Protein AF-A0A950M294-F1 (afdb_monomer)

pLDDT: mean 71.63, std 24.22, range [32.06, 98.5]

Mean predicted aligned error: 18.2 Å

Sequence (164 aa):
MAAALILRRWRRSWLQGQDSPEDELVLPPDDEAGNADLVGAVPGEPPQQPASVTATQQTGPLTASAEEGVPEKDARTGYAEPGEEDTDAADLLLVYELTDEVLVVDEHPRYHLTRCRWPEHARAERLPVGEARELGFTPCERCRPDTTLARRHRAARATATGSS

Secondary structure (DSSP, 8-state):
--HHHHHHHHHHHHHTTT--------PPP---------------------------------------------TTSSS--PPBP---HHHHHHHHH---EEEE-TT--EEE-TT---TTGGGPEEEEHHHHHHTT-EEBTTT-HHHHHHHHHHHHHHHHHTT-

Structure (mmCIF, N/CA/C/O backbone):
data_AF-A0A950M294-F1
#
_entry.id   AF-A0A950M294-F1
#
loop_
_atom_site.group_PDB
_atom_site.id
_atom_site.type_symbol
_atom_site.label_atom_id
_atom_site.label_alt_id
_atom_site.label_comp_id
_atom_site.label_asym_id
_atom_site.label_entity_id
_atom_site.label_seq_id
_atom_site.pdbx_PDB_ins_code
_atom_site.Cartn_x
_atom_site.Cartn_y
_atom_site.Cartn_z
_atom_site.occupancy
_atom_site.B_iso_or_equiv
_atom_site.auth_seq_id
_atom_site.auth_comp_id
_atom_site.auth_asym_id
_atom_site.auth_atom_id
_atom_site.pdbx_PDB_model_num
ATOM 1 N N . MET A 1 1 ? 19.362 -20.321 3.476 1.00 44.53 1 MET A N 1
ATOM 2 C CA . MET A 1 1 ? 20.241 -19.128 3.500 1.00 44.53 1 MET A CA 1
ATOM 3 C C . MET A 1 1 ? 20.283 -18.438 2.125 1.00 44.53 1 MET A C 1
ATOM 5 O O . MET A 1 1 ? 21.360 -18.166 1.620 1.00 44.53 1 MET A O 1
ATOM 9 N N . ALA A 1 2 ? 19.127 -18.162 1.506 1.00 43.75 2 ALA A N 1
ATOM 10 C CA . ALA A 1 2 ? 19.042 -17.475 0.203 1.00 43.75 2 ALA A CA 1
ATOM 11 C C . ALA A 1 2 ? 18.214 -16.174 0.284 1.00 43.75 2 ALA A C 1
ATOM 13 O O . ALA A 1 2 ? 18.549 -15.199 -0.378 1.00 43.75 2 ALA A O 1
ATOM 14 N N . ALA A 1 3 ? 17.235 -16.110 1.198 1.00 41.66 3 ALA A N 1
ATOM 15 C CA . ALA A 1 3 ? 16.421 -14.919 1.467 1.00 41.66 3 ALA A CA 1
ATOM 16 C C . ALA A 1 3 ? 17.245 -13.683 1.895 1.00 41.66 3 ALA A C 1
ATOM 18 O O . ALA A 1 3 ? 16.971 -12.568 1.473 1.00 41.66 3 ALA A O 1
ATOM 19 N N . ALA A 1 4 ? 18.336 -13.867 2.650 1.00 48.59 4 ALA A N 1
ATOM 20 C CA . ALA A 1 4 ? 19.149 -12.757 3.169 1.00 48.59 4 ALA A CA 1
ATOM 21 C C . ALA A 1 4 ? 20.008 -12.020 2.115 1.00 48.59 4 ALA A C 1
ATOM 23 O O . ALA A 1 4 ? 20.589 -10.977 2.425 1.00 48.59 4 ALA A O 1
ATOM 24 N N . LEU A 1 5 ? 20.136 -12.559 0.897 1.00 50.91 5 LEU A N 1
ATOM 25 C CA . LEU A 1 5 ? 20.921 -11.938 -0.179 1.00 50.91 5 LEU A CA 1
ATOM 26 C C . LEU A 1 5 ? 20.066 -11.032 -1.078 1.00 50.91 5 LEU A C 1
ATOM 28 O O . LEU A 1 5 ? 20.597 -10.086 -1.657 1.00 50.91 5 LEU A O 1
ATOM 32 N N . ILE A 1 6 ? 18.753 -11.266 -1.129 1.00 54.03 6 ILE A N 1
ATOM 33 C CA . ILE A 1 6 ? 17.820 -10.567 -2.022 1.00 54.03 6 ILE A CA 1
ATOM 34 C C . ILE A 1 6 ? 17.501 -9.163 -1.475 1.00 54.03 6 ILE A C 1
ATOM 36 O O . ILE A 1 6 ? 17.696 -8.177 -2.188 1.00 54.03 6 ILE A O 1
ATOM 40 N N . LEU A 1 7 ? 17.240 -9.034 -0.164 1.00 55.97 7 LEU A N 1
ATOM 41 C CA . LEU A 1 7 ? 17.099 -7.733 0.520 1.00 55.97 7 LEU A CA 1
ATOM 42 C C . LEU A 1 7 ? 18.330 -6.815 0.362 1.00 55.97 7 LEU A C 1
ATOM 44 O O . LEU A 1 7 ? 18.211 -5.592 0.341 1.00 55.97 7 LEU A O 1
ATOM 48 N N . ARG A 1 8 ? 19.539 -7.382 0.236 1.00 58.19 8 ARG A N 1
ATOM 49 C CA . ARG A 1 8 ? 20.783 -6.597 0.113 1.00 58.19 8 ARG A CA 1
ATOM 50 C C . ARG A 1 8 ? 20.996 -6.023 -1.285 1.00 58.19 8 ARG A C 1
ATOM 52 O O . ARG A 1 8 ? 21.675 -5.005 -1.409 1.00 58.19 8 ARG A O 1
ATOM 59 N N . ARG A 1 9 ? 20.459 -6.669 -2.323 1.00 60.09 9 ARG A N 1
ATOM 60 C CA . ARG A 1 9 ? 20.594 -6.217 -3.714 1.00 60.09 9 ARG A CA 1
ATOM 61 C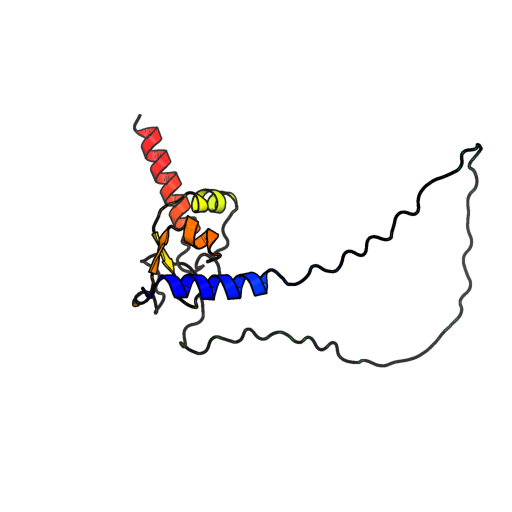 C . ARG A 1 9 ? 19.595 -5.105 -4.026 1.00 60.09 9 ARG A C 1
ATOM 63 O O . ARG A 1 9 ? 19.993 -4.095 -4.596 1.00 60.09 9 ARG A O 1
ATOM 70 N N . TRP A 1 10 ? 18.357 -5.251 -3.564 1.00 66.94 10 TRP A N 1
ATOM 71 C CA . TRP A 1 10 ? 17.313 -4.243 -3.739 1.00 66.94 10 TRP A CA 1
ATOM 72 C C . TRP A 1 10 ? 17.624 -2.948 -2.953 1.00 66.94 10 TRP A C 1
ATOM 74 O O . TRP A 1 10 ? 17.668 -1.869 -3.541 1.00 66.94 10 TRP A O 1
ATOM 84 N N . ARG A 1 11 ? 18.065 -3.055 -1.683 1.00 62.28 11 ARG A N 1
ATOM 85 C CA . ARG A 1 11 ? 18.553 -1.905 -0.886 1.00 62.28 11 ARG A CA 1
ATOM 86 C C . ARG A 1 11 ? 19.700 -1.137 -1.561 1.00 62.28 11 ARG A C 1
ATOM 88 O O . ARG A 1 11 ? 19.774 0.078 -1.444 1.00 62.28 11 ARG A O 1
ATOM 95 N N . ARG A 1 12 ? 20.614 -1.819 -2.263 1.00 56.84 12 ARG A N 1
ATOM 96 C CA . ARG A 1 12 ? 21.776 -1.176 -2.908 1.00 56.84 12 ARG A CA 1
ATOM 97 C C . ARG A 1 12 ? 21.396 -0.403 -4.177 1.00 56.84 12 ARG A C 1
ATOM 99 O O . ARG A 1 12 ? 21.981 0.643 -4.424 1.00 56.84 12 ARG A O 1
ATOM 106 N N . SER A 1 13 ? 20.413 -0.893 -4.931 1.00 56.56 13 SER A N 1
ATOM 107 C CA . SER A 1 13 ? 19.893 -0.214 -6.125 1.00 56.56 13 SER A CA 1
ATOM 108 C C . SER A 1 13 ? 19.051 1.017 -5.773 1.00 56.56 13 SER A C 1
ATOM 110 O O . SER A 1 13 ? 19.074 2.001 -6.501 1.00 56.56 13 SER A O 1
ATOM 112 N N . TRP A 1 14 ? 18.340 0.983 -4.642 1.00 58.94 14 TRP A N 1
ATOM 113 C CA . TRP A 1 14 ? 17.463 2.069 -4.196 1.00 58.94 14 TRP A CA 1
ATOM 114 C C . TRP A 1 14 ? 18.219 3.262 -3.572 1.00 58.94 14 TRP A C 1
ATOM 116 O O . TRP A 1 14 ? 17.810 4.406 -3.758 1.00 58.94 14 TRP A O 1
ATOM 126 N N . LEU A 1 15 ? 19.367 3.040 -2.908 1.00 54.66 15 LEU A N 1
ATOM 127 C CA . LEU A 1 15 ? 20.250 4.140 -2.469 1.00 54.66 15 LEU A CA 1
ATOM 128 C C . LEU A 1 15 ? 20.888 4.896 -3.649 1.00 54.66 15 LEU A C 1
ATOM 130 O O . LEU A 1 15 ? 21.042 6.108 -3.578 1.00 54.66 15 LEU A O 1
ATOM 134 N N . GLN A 1 16 ? 21.210 4.212 -4.752 1.00 54.59 16 GLN A N 1
ATOM 135 C CA . GLN A 1 16 ? 21.750 4.862 -5.956 1.00 54.59 16 GLN A CA 1
ATOM 136 C C . GLN A 1 16 ? 20.744 5.793 -6.656 1.00 54.59 16 GLN A C 1
ATOM 138 O O . GLN A 1 16 ? 21.167 6.666 -7.400 1.00 54.59 16 GLN A O 1
ATOM 143 N N . GLY A 1 17 ? 19.438 5.626 -6.415 1.00 50.56 17 GLY A N 1
ATOM 144 C CA . GLY A 1 17 ? 18.397 6.524 -6.930 1.00 50.56 17 GLY A CA 1
ATOM 145 C C . GLY A 1 17 ? 18.065 7.716 -6.021 1.00 50.56 17 GLY A C 1
ATOM 146 O O . GLY A 1 17 ? 17.383 8.628 -6.470 1.00 50.56 17 GLY A O 1
ATOM 147 N N . GLN A 1 18 ? 18.522 7.716 -4.762 1.00 49.50 18 GLN A N 1
ATOM 148 C CA . GLN A 1 18 ? 18.334 8.834 -3.819 1.00 49.50 18 GLN A CA 1
ATOM 149 C C . GLN A 1 18 ? 19.525 9.790 -3.773 1.00 49.50 18 GLN A C 1
ATOM 151 O O . GLN A 1 18 ? 19.340 10.962 -3.480 1.00 49.50 18 GLN A O 1
ATOM 156 N N . ASP A 1 19 ? 20.724 9.300 -4.089 1.00 39.62 19 ASP A N 1
ATOM 157 C CA . ASP A 1 19 ? 21.972 10.073 -4.151 1.00 39.62 19 ASP A CA 1
ATOM 158 C C . ASP A 1 19 ? 22.161 10.720 -5.539 1.00 39.62 19 ASP A C 1
ATOM 160 O O . ASP A 1 19 ? 23.245 10.714 -6.121 1.00 39.62 19 ASP A O 1
ATOM 164 N N . SER A 1 20 ? 21.076 11.236 -6.124 1.00 36.81 20 SER A N 1
ATOM 165 C CA . SER A 1 20 ? 21.231 12.253 -7.159 1.00 36.81 20 SER A CA 1
ATOM 166 C C . SER A 1 20 ? 21.570 13.525 -6.390 1.00 36.81 20 SER A C 1
ATOM 168 O O . SER A 1 20 ? 20.694 13.991 -5.657 1.00 36.81 20 SER A O 1
ATOM 170 N N . PRO A 1 21 ? 22.810 14.044 -6.458 1.00 46.22 21 PRO A N 1
ATOM 171 C CA . PRO A 1 21 ? 23.164 15.228 -5.703 1.00 46.22 21 PRO A CA 1
ATOM 172 C C . PRO A 1 21 ? 22.212 16.345 -6.115 1.00 46.22 21 PRO A C 1
ATOM 174 O O . PRO A 1 21 ? 22.088 16.687 -7.292 1.00 46.22 21 PRO A O 1
ATOM 177 N N . GLU A 1 22 ? 21.482 16.813 -5.110 1.00 44.66 22 GLU A N 1
ATOM 178 C CA . GLU A 1 22 ? 21.002 18.171 -4.975 1.00 44.66 22 GLU A CA 1
ATOM 179 C C . GLU A 1 22 ? 21.782 19.143 -5.865 1.00 44.66 22 GLU A C 1
ATOM 181 O O . GLU A 1 22 ? 23.010 19.225 -5.817 1.00 44.66 22 GLU A O 1
ATOM 186 N N . ASP A 1 23 ? 21.018 19.853 -6.691 1.00 47.78 23 ASP A N 1
ATOM 187 C CA . ASP A 1 23 ? 21.364 21.158 -7.231 1.00 47.78 23 ASP A CA 1
ATOM 188 C C . ASP A 1 23 ? 22.141 21.916 -6.143 1.00 47.78 23 ASP A C 1
ATOM 190 O O . ASP A 1 23 ? 21.597 22.248 -5.087 1.00 47.78 23 ASP A O 1
ATOM 194 N N . GLU A 1 24 ? 23.452 22.028 -6.355 1.00 44.59 24 GLU A N 1
ATOM 195 C CA . GLU A 1 24 ? 24.424 22.600 -5.437 1.00 44.59 24 GLU A CA 1
ATOM 196 C C . GLU A 1 24 ? 23.975 24.030 -5.118 1.00 44.59 24 GLU A C 1
ATOM 198 O O . GLU A 1 24 ? 24.198 24.963 -5.890 1.00 44.59 24 GLU A O 1
ATOM 203 N N . LEU A 1 25 ? 23.272 24.198 -3.995 1.00 52.97 25 LEU A N 1
ATOM 204 C CA . LEU A 1 25 ? 22.898 25.490 -3.431 1.00 52.97 25 LEU A CA 1
ATOM 205 C C . LEU A 1 25 ? 24.188 26.222 -3.046 1.00 52.97 25 LEU A C 1
ATOM 207 O O . LEU A 1 25 ? 24.649 26.170 -1.906 1.00 52.97 25 LEU A O 1
ATOM 211 N N . VAL A 1 26 ? 24.779 26.911 -4.022 1.00 50.62 26 VAL A N 1
ATOM 212 C CA . VAL A 1 26 ? 25.878 27.854 -3.826 1.00 50.62 26 VAL A CA 1
ATOM 213 C C . VAL A 1 26 ? 25.332 29.042 -3.036 1.00 50.62 26 VAL A C 1
ATOM 215 O O . VAL A 1 26 ? 24.811 30.010 -3.589 1.00 50.62 26 VAL A O 1
ATOM 218 N N . LEU A 1 27 ? 25.434 28.955 -1.713 1.00 55.31 27 LEU A N 1
ATOM 219 C CA . LEU A 1 27 ? 25.313 30.102 -0.824 1.00 55.31 27 LEU A CA 1
ATOM 220 C C . LEU A 1 27 ? 26.605 30.931 -0.953 1.00 55.31 27 LEU A C 1
ATOM 222 O O . LEU A 1 27 ? 27.688 30.386 -0.722 1.00 55.31 27 LEU A O 1
ATOM 226 N N . PRO A 1 28 ? 26.542 32.216 -1.346 1.00 57.28 28 PRO A N 1
ATOM 227 C CA . PRO A 1 28 ? 27.722 33.073 -1.324 1.00 57.28 28 PRO A CA 1
ATOM 228 C C . PRO A 1 28 ? 28.189 33.273 0.130 1.00 57.28 28 PRO A C 1
ATOM 230 O O . PRO A 1 28 ? 27.340 33.377 1.016 1.00 57.28 28 PRO A O 1
ATOM 233 N N . PRO A 1 29 ? 29.507 33.317 0.401 1.00 52.97 29 PRO A N 1
ATOM 234 C CA . PRO A 1 29 ? 30.007 33.495 1.757 1.00 52.97 29 PRO A CA 1
ATOM 235 C C . PRO A 1 29 ? 29.665 34.885 2.303 1.00 52.97 29 PRO A C 1
ATOM 237 O O . PRO A 1 29 ? 29.853 35.901 1.632 1.00 52.97 29 PRO A O 1
ATOM 240 N N . ASP A 1 30 ? 29.185 34.896 3.545 1.00 51.72 30 ASP A N 1
ATOM 241 C CA . ASP A 1 30 ? 29.037 36.076 4.387 1.00 51.72 30 ASP A CA 1
ATOM 242 C C . ASP A 1 30 ? 30.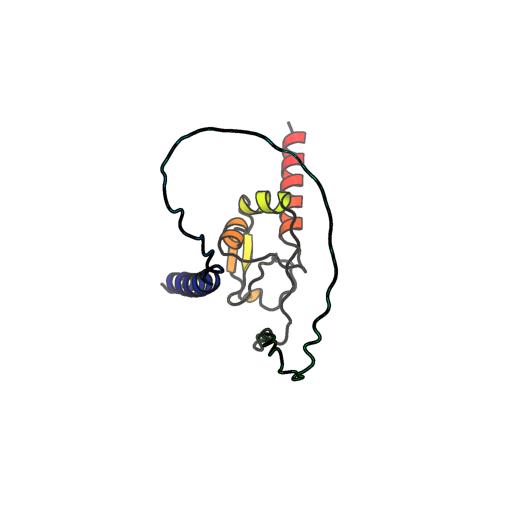427 36.616 4.774 1.00 51.72 30 ASP A C 1
ATOM 244 O O . ASP A 1 30 ? 31.122 36.040 5.614 1.00 51.72 30 ASP A O 1
ATOM 248 N N . ASP A 1 31 ? 30.848 37.725 4.162 1.00 50.66 31 ASP A N 1
ATOM 249 C CA . ASP A 1 31 ? 32.016 38.483 4.614 1.00 50.66 31 ASP A CA 1
ATOM 250 C C . ASP A 1 31 ? 31.628 39.407 5.787 1.00 50.66 31 ASP A C 1
ATOM 252 O O . ASP A 1 31 ? 30.835 40.345 5.668 1.00 50.66 31 ASP A O 1
ATOM 256 N N . GLU A 1 32 ? 32.210 39.091 6.941 1.00 51.88 32 GLU A N 1
ATOM 257 C CA . GLU A 1 32 ? 31.976 39.647 8.274 1.00 51.88 32 GLU A CA 1
ATOM 258 C C . GLU A 1 32 ? 32.403 41.122 8.469 1.00 51.88 32 GLU A C 1
ATOM 260 O O . GLU A 1 32 ? 33.530 41.523 8.189 1.00 51.88 32 GLU A O 1
ATOM 265 N N . ALA A 1 33 ? 31.492 41.875 9.093 1.00 44.44 33 ALA A N 1
ATOM 266 C CA . ALA A 1 33 ? 31.676 42.889 10.142 1.00 44.44 33 ALA A CA 1
ATOM 267 C C . ALA A 1 33 ? 32.790 43.970 10.059 1.00 44.44 33 ALA A C 1
ATOM 269 O O . ALA A 1 33 ? 33.967 43.723 10.313 1.00 44.44 33 ALA A O 1
ATOM 270 N N . GLY A 1 34 ? 32.344 45.241 10.040 1.00 34.19 34 GLY A N 1
ATOM 271 C CA . GLY A 1 34 ? 32.835 46.236 11.009 1.00 34.19 34 GLY A CA 1
ATOM 272 C C . GLY A 1 34 ? 33.065 47.673 10.519 1.00 34.19 34 GLY A C 1
ATOM 273 O O . GLY A 1 34 ? 34.160 47.995 10.078 1.00 34.19 34 GLY A O 1
ATOM 274 N N . ASN A 1 35 ? 32.103 48.575 10.756 1.00 40.47 35 ASN A N 1
ATOM 275 C CA . ASN A 1 35 ? 32.290 49.806 11.549 1.00 40.47 35 ASN A CA 1
ATOM 276 C C . ASN A 1 35 ? 30.990 50.629 11.656 1.00 40.47 35 ASN A C 1
ATOM 278 O O . ASN A 1 35 ? 30.215 50.773 10.718 1.00 40.47 35 ASN A O 1
ATOM 282 N N . ALA A 1 36 ? 30.754 51.155 12.855 1.00 43.19 36 ALA A N 1
ATOM 283 C CA . ALA A 1 36 ? 29.707 52.121 13.150 1.00 43.19 36 ALA A CA 1
ATOM 284 C C . ALA A 1 36 ? 30.141 53.525 12.704 1.00 43.19 36 ALA A C 1
ATOM 286 O O . ALA A 1 36 ? 31.278 53.895 12.984 1.00 43.19 36 ALA A O 1
ATOM 287 N N . ASP A 1 37 ? 29.249 54.284 12.058 1.00 36.00 37 ASP A N 1
ATOM 288 C CA . ASP A 1 37 ? 28.770 55.600 12.522 1.00 36.00 37 ASP A CA 1
ATOM 289 C C . ASP A 1 37 ? 27.701 56.160 11.549 1.00 36.00 37 ASP A C 1
ATOM 291 O O . ASP A 1 37 ? 27.875 56.105 10.336 1.00 36.00 37 ASP A O 1
ATOM 295 N N . LEU A 1 38 ? 26.578 56.628 12.115 1.00 44.44 38 LEU A N 1
ATOM 296 C CA . LEU A 1 38 ? 25.812 57.861 11.817 1.00 44.44 38 LEU A CA 1
ATOM 297 C C . LEU A 1 38 ? 25.910 58.420 10.366 1.00 44.44 38 LEU A C 1
ATOM 299 O O . LEU A 1 38 ? 26.996 58.687 9.877 1.00 44.44 38 LEU A O 1
ATOM 303 N N . VAL A 1 39 ? 24.863 58.754 9.597 1.00 37.59 39 VAL A N 1
ATOM 304 C CA . VAL A 1 39 ? 23.716 59.656 9.837 1.00 37.59 39 VAL A CA 1
ATOM 305 C C . VAL A 1 39 ? 22.891 59.740 8.530 1.00 37.59 39 VAL A C 1
ATOM 307 O O . VAL A 1 39 ? 23.469 59.777 7.451 1.00 37.59 39 VAL A O 1
ATOM 310 N N . GLY A 1 40 ? 21.574 59.960 8.634 1.00 32.06 40 GLY A N 1
ATOM 311 C CA . GLY A 1 40 ? 20.912 61.023 7.854 1.00 32.06 40 GLY A CA 1
ATOM 312 C C . GLY A 1 40 ? 20.271 60.719 6.484 1.00 32.06 40 GLY A C 1
ATOM 313 O O . GLY A 1 40 ? 20.942 60.655 5.467 1.00 32.06 40 GLY A O 1
ATOM 314 N N . ALA A 1 41 ? 18.933 60.776 6.490 1.00 33.97 41 ALA A N 1
ATOM 315 C CA . ALA A 1 41 ? 18.064 61.482 5.530 1.00 33.97 41 ALA A CA 1
ATOM 316 C C . ALA A 1 41 ? 17.898 60.991 4.064 1.00 33.97 41 ALA A C 1
ATOM 318 O O . ALA A 1 41 ? 18.744 61.168 3.198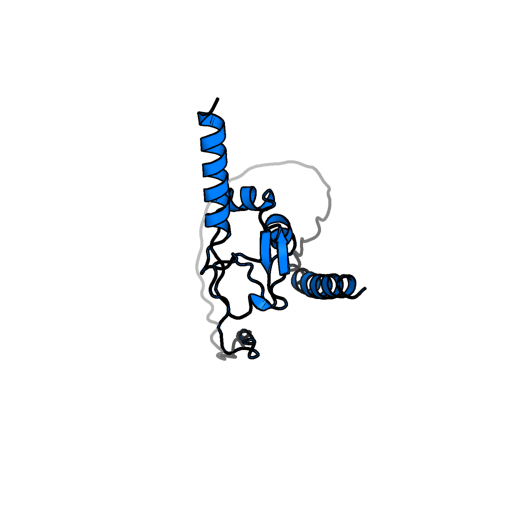 1.00 33.97 41 ALA A O 1
ATOM 319 N N . VAL A 1 42 ? 16.670 60.539 3.781 1.00 41.62 42 VAL A N 1
ATOM 320 C CA . VAL A 1 42 ? 15.940 60.570 2.490 1.00 41.62 42 VAL A CA 1
ATOM 321 C C . VAL A 1 42 ? 15.550 62.029 2.160 1.00 41.62 42 VAL A C 1
ATOM 323 O O . VAL A 1 42 ? 15.147 62.723 3.101 1.00 41.62 42 VAL A O 1
ATOM 326 N N . PRO A 1 43 ? 15.676 62.556 0.911 1.00 44.31 43 PRO A N 1
ATOM 327 C CA . PRO A 1 43 ? 14.604 62.420 -0.107 1.00 44.31 43 PRO A CA 1
ATOM 328 C C . PRO A 1 43 ? 15.001 62.566 -1.601 1.00 44.31 43 PRO A C 1
ATOM 330 O O . PRO A 1 43 ? 16.025 63.153 -1.934 1.00 44.31 43 PRO A O 1
ATOM 333 N N . GLY A 1 44 ? 14.105 62.159 -2.515 1.00 32.09 44 GLY A N 1
ATOM 334 C CA . GLY A 1 44 ? 14.000 62.780 -3.850 1.00 32.09 44 GLY A CA 1
ATOM 335 C C . GLY A 1 44 ? 13.817 61.833 -5.043 1.00 32.09 44 GLY A C 1
ATOM 336 O O . GLY A 1 44 ? 14.586 60.904 -5.233 1.00 32.09 44 GLY A O 1
ATOM 337 N N . GLU A 1 45 ? 12.797 62.114 -5.850 1.00 36.34 45 GLU A N 1
ATOM 338 C CA . GLU A 1 45 ? 12.265 61.351 -6.994 1.00 36.34 45 GLU A CA 1
ATOM 339 C C . GLU A 1 45 ? 12.760 61.942 -8.361 1.00 36.34 45 GLU A C 1
ATOM 341 O O . GLU A 1 45 ? 13.652 62.788 -8.344 1.00 36.34 45 GLU A O 1
ATOM 346 N N . PRO A 1 46 ? 12.150 61.632 -9.533 1.00 50.03 46 PRO A N 1
ATOM 347 C CA . PRO A 1 46 ? 12.538 60.742 -10.656 1.00 50.03 46 PRO A CA 1
ATOM 348 C C . PRO A 1 46 ? 13.022 61.537 -11.914 1.00 50.03 46 PRO A C 1
ATOM 350 O O . PRO A 1 46 ? 13.484 62.666 -11.763 1.00 50.03 46 PRO A O 1
ATOM 353 N N . PRO A 1 47 ? 12.734 61.129 -13.178 1.00 50.62 47 PRO A N 1
ATOM 354 C CA . PRO A 1 47 ? 12.950 59.881 -13.943 1.00 50.62 47 PRO A CA 1
ATOM 355 C C . PRO A 1 47 ? 14.123 60.074 -14.946 1.00 50.62 47 PRO A C 1
ATOM 357 O O . PRO A 1 47 ? 14.719 61.133 -14.897 1.00 50.62 47 PRO A O 1
ATOM 360 N N . GLN A 1 48 ? 14.454 59.127 -15.850 1.00 37.41 48 GLN A N 1
ATOM 361 C CA . GLN A 1 48 ? 14.837 59.351 -17.279 1.00 37.41 48 GLN A CA 1
ATOM 362 C C . GLN A 1 48 ? 15.158 58.010 -17.986 1.00 37.41 48 GLN A C 1
ATOM 364 O O . GLN A 1 48 ? 16.173 57.369 -17.737 1.00 37.41 48 GLN A O 1
ATOM 369 N N . GLN A 1 49 ? 14.288 57.611 -18.914 1.00 43.34 49 GLN A N 1
ATOM 370 C CA . GLN A 1 49 ? 14.671 56.952 -20.177 1.00 43.34 49 GLN A CA 1
ATOM 371 C C . GLN A 1 49 ? 14.726 58.062 -21.259 1.00 43.34 49 GLN A C 1
ATOM 373 O O . GLN A 1 49 ? 14.189 59.136 -20.967 1.00 43.34 49 GLN A O 1
ATOM 378 N N . PRO A 1 50 ? 15.239 57.885 -22.502 1.00 49.19 50 PRO A N 1
ATOM 379 C CA . PRO A 1 50 ? 15.735 56.675 -23.183 1.00 49.19 50 PRO A CA 1
ATOM 380 C C . PRO A 1 50 ? 17.076 56.874 -23.943 1.00 49.19 50 PRO A C 1
ATOM 382 O O . PRO A 1 50 ? 17.435 57.991 -24.299 1.00 49.19 50 PRO A O 1
ATOM 385 N N . ALA A 1 51 ? 17.765 55.794 -24.327 1.00 39.16 51 ALA A N 1
ATOM 386 C CA . ALA A 1 51 ? 18.552 55.787 -25.569 1.00 39.16 51 ALA A CA 1
ATOM 387 C C . ALA A 1 51 ? 18.874 54.358 -26.017 1.00 39.16 51 ALA A C 1
ATOM 389 O O . ALA A 1 51 ? 19.555 53.598 -25.334 1.00 39.16 51 ALA A O 1
ATOM 390 N N . SER A 1 52 ? 18.370 54.026 -27.199 1.00 44.88 52 SER A N 1
ATOM 391 C CA . SER A 1 52 ? 18.644 52.812 -27.952 1.00 44.88 52 SER A CA 1
ATOM 392 C C . SER A 1 52 ? 20.118 52.708 -28.343 1.00 44.88 52 SER A C 1
ATOM 394 O O . SER A 1 52 ? 20.668 53.649 -28.912 1.00 44.88 52 SER A O 1
ATOM 396 N N . VAL A 1 53 ? 20.711 51.523 -28.187 1.00 48.88 53 VAL A N 1
ATOM 397 C CA . VAL A 1 53 ? 21.757 51.056 -29.103 1.00 48.88 53 VAL A CA 1
ATOM 398 C C . VAL A 1 53 ? 21.397 49.673 -29.620 1.00 48.88 53 VAL A C 1
ATOM 400 O O . VAL A 1 53 ? 21.254 48.697 -28.891 1.00 48.88 53 VAL A O 1
ATOM 403 N N . THR A 1 54 ? 21.196 49.644 -30.927 1.00 44.03 54 THR A N 1
ATOM 404 C CA . THR A 1 54 ? 20.999 48.475 -31.766 1.00 44.03 54 THR A CA 1
ATOM 405 C C . THR A 1 54 ? 22.256 47.606 -31.733 1.00 44.03 54 THR A C 1
ATOM 407 O O . THR A 1 54 ? 23.300 48.028 -32.224 1.00 44.03 54 THR A O 1
ATOM 410 N N . ALA A 1 55 ? 22.156 46.377 -31.231 1.00 44.06 55 ALA A N 1
ATOM 411 C CA . ALA A 1 55 ? 23.103 45.312 -31.545 1.00 44.06 55 ALA A CA 1
ATOM 412 C C . ALA A 1 55 ? 22.317 44.178 -32.200 1.00 44.06 55 ALA A C 1
ATOM 414 O O . ALA A 1 55 ? 21.535 43.475 -31.565 1.00 44.06 55 ALA A O 1
ATOM 415 N N . THR A 1 56 ? 22.463 44.092 -33.518 1.00 40.88 56 THR A N 1
ATOM 416 C CA . THR A 1 56 ? 21.814 43.095 -34.358 1.00 40.88 56 THR A CA 1
ATOM 417 C C . THR A 1 56 ? 22.760 41.919 -34.582 1.00 40.88 56 THR A C 1
ATOM 419 O O . THR A 1 56 ? 23.951 42.125 -34.829 1.00 40.88 56 THR A O 1
ATOM 422 N N . GLN A 1 57 ? 22.165 40.724 -34.617 1.00 43.88 57 GLN A N 1
ATOM 423 C CA . GLN A 1 57 ? 22.715 39.441 -35.077 1.00 43.88 57 GLN A CA 1
ATOM 424 C C . GLN A 1 57 ? 23.555 38.701 -34.009 1.00 43.88 57 GLN A C 1
ATOM 426 O O . GLN A 1 57 ? 24.361 39.301 -33.319 1.00 43.88 57 GLN A O 1
ATOM 431 N N . GLN A 1 58 ? 23.437 37.386 -33.820 1.00 48.53 58 GLN A N 1
ATOM 432 C CA . GLN A 1 58 ? 23.305 36.355 -34.846 1.00 48.53 58 GLN A CA 1
ATOM 433 C C . GLN A 1 58 ? 22.514 35.127 -34.370 1.00 48.53 58 GLN A C 1
ATOM 435 O O . GLN A 1 58 ? 22.445 34.780 -33.198 1.00 48.53 58 GLN A O 1
ATOM 440 N N . THR A 1 59 ? 21.933 34.498 -35.381 1.00 44.59 59 THR A N 1
ATOM 441 C CA . THR A 1 59 ? 21.217 33.230 -35.478 1.00 44.59 59 THR A CA 1
ATOM 442 C C . THR A 1 59 ? 22.028 31.993 -35.099 1.00 44.59 59 THR A C 1
ATOM 444 O O . THR A 1 59 ? 23.200 31.897 -35.453 1.00 44.59 59 THR A O 1
ATOM 447 N N . GLY A 1 60 ? 21.336 30.976 -34.577 1.00 43.62 60 GLY A N 1
ATOM 448 C CA . GLY A 1 60 ? 21.786 29.584 -34.633 1.00 43.62 60 GLY A CA 1
ATOM 449 C C . GLY A 1 60 ? 21.022 28.669 -33.671 1.00 43.62 60 GLY A C 1
ATOM 450 O O . GLY A 1 60 ? 21.276 28.743 -32.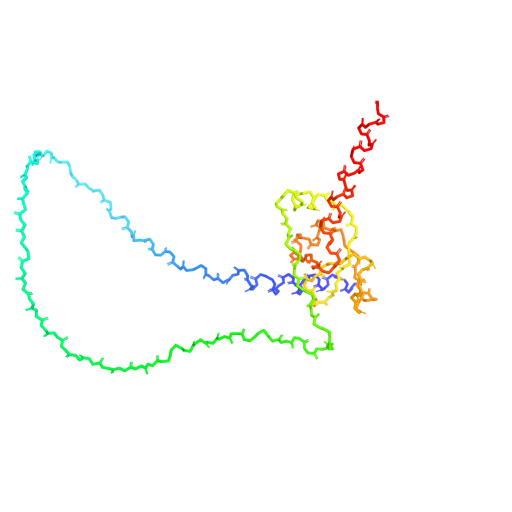474 1.00 43.62 60 GLY A O 1
ATOM 451 N N . PRO A 1 61 ? 20.096 27.817 -34.152 1.00 52.00 61 PRO A N 1
ATOM 452 C CA . PRO A 1 61 ? 19.391 26.847 -33.326 1.00 52.00 61 PRO A CA 1
ATOM 453 C C . PRO A 1 61 ? 20.256 25.593 -33.191 1.00 52.00 61 PRO A C 1
ATOM 455 O O . PRO A 1 61 ? 20.546 24.936 -34.186 1.00 52.00 61 PRO A O 1
ATOM 458 N N . LEU A 1 62 ? 20.657 25.240 -31.974 1.00 47.94 62 LEU A N 1
ATOM 459 C CA . LEU A 1 62 ? 21.267 23.944 -31.697 1.00 47.94 62 LEU A CA 1
ATOM 460 C C . LEU A 1 62 ? 20.538 23.323 -30.513 1.00 47.94 62 LEU A C 1
ATOM 462 O O . LEU A 1 62 ? 20.861 23.545 -29.354 1.00 47.94 62 LEU A O 1
ATOM 466 N N . THR A 1 63 ? 19.467 22.622 -30.885 1.00 44.56 63 THR A N 1
ATOM 467 C CA . THR A 1 63 ? 19.119 21.299 -30.364 1.00 44.56 63 THR A CA 1
ATOM 468 C C . THR A 1 63 ? 19.316 21.140 -28.860 1.00 44.56 63 THR A C 1
ATOM 470 O O . THR A 1 63 ? 20.347 20.653 -28.399 1.00 44.56 63 THR A O 1
ATOM 473 N N . ALA A 1 64 ? 18.273 21.478 -28.104 1.00 44.25 64 ALA A N 1
ATOM 474 C CA . ALA A 1 64 ? 18.031 20.803 -26.844 1.00 44.25 64 ALA A CA 1
ATOM 475 C C . ALA A 1 64 ? 17.882 19.311 -27.169 1.00 44.25 64 ALA A C 1
ATOM 477 O O . ALA A 1 64 ? 16.840 18.880 -27.666 1.00 44.25 64 ALA A O 1
ATOM 478 N N . SER A 1 65 ? 18.949 18.540 -26.958 1.00 44.72 65 SER A N 1
ATOM 479 C CA . SER A 1 65 ? 18.829 17.100 -26.775 1.00 44.72 65 SER A CA 1
ATOM 480 C C . SER A 1 65 ? 18.073 16.905 -25.471 1.00 44.72 65 SER A C 1
ATOM 482 O O . SER A 1 65 ? 18.655 16.772 -24.399 1.00 44.72 65 SER A O 1
ATOM 484 N N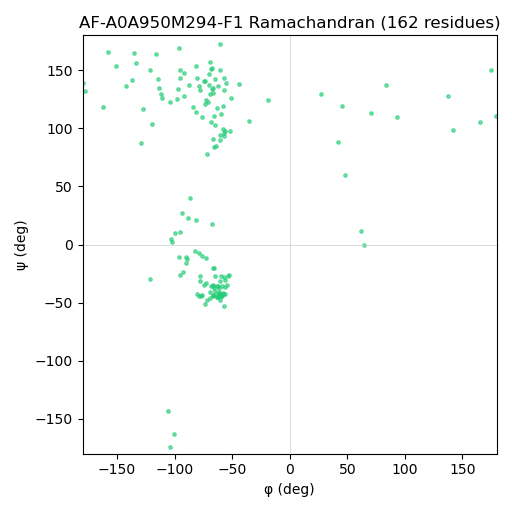 . ALA A 1 66 ? 16.748 16.962 -25.578 1.00 45.69 66 ALA A N 1
ATOM 485 C CA . ALA A 1 66 ? 15.876 16.214 -24.708 1.00 45.69 66 ALA A CA 1
ATOM 486 C C . ALA A 1 66 ? 16.239 14.747 -24.937 1.00 45.69 66 ALA A C 1
ATOM 488 O O . ALA A 1 66 ? 15.728 14.088 -25.839 1.00 45.69 66 ALA A O 1
ATOM 489 N N . GLU A 1 67 ? 17.190 14.248 -24.155 1.00 45.75 67 GLU A N 1
ATOM 490 C CA . GLU A 1 67 ? 17.258 12.821 -23.900 1.00 45.75 67 GLU A CA 1
ATOM 491 C C . GLU A 1 67 ? 16.070 12.518 -22.986 1.00 45.75 67 GLU A C 1
ATOM 493 O O . GLU A 1 67 ? 16.172 12.439 -21.765 1.00 45.75 67 GLU A O 1
ATOM 498 N N . GLU A 1 68 ? 14.891 12.451 -23.612 1.00 46.50 68 GLU A N 1
ATOM 499 C CA . GLU A 1 68 ? 13.753 11.708 -23.104 1.00 46.50 68 GLU A CA 1
ATOM 500 C C . GLU A 1 68 ? 14.273 10.302 -22.818 1.00 46.50 68 GLU A C 1
ATOM 502 O O . GLU A 1 68 ? 14.436 9.477 -23.719 1.00 46.50 68 GLU A O 1
ATOM 507 N N . GLY A 1 69 ? 14.599 10.063 -21.548 1.00 40.38 69 GLY A N 1
ATOM 508 C CA . GLY A 1 69 ? 14.801 8.736 -21.005 1.00 40.38 69 GLY A CA 1
ATOM 509 C C . GLY A 1 69 ? 13.527 7.951 -21.260 1.00 40.38 69 GLY A C 1
ATOM 510 O O . GLY A 1 69 ? 12.555 8.041 -20.512 1.00 40.38 69 GLY A O 1
ATOM 511 N N . VAL A 1 70 ? 13.513 7.232 -22.377 1.00 50.12 70 VAL A N 1
ATOM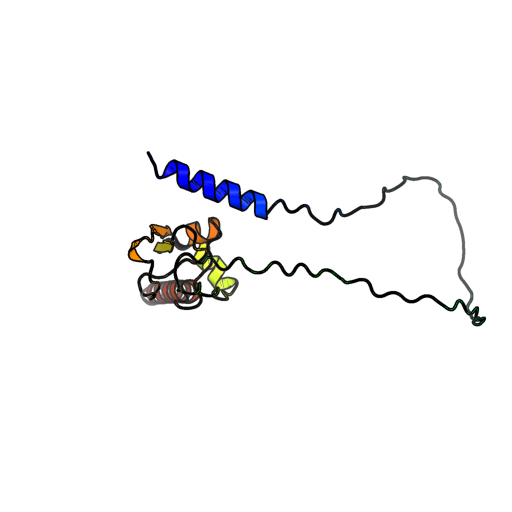 512 C CA . VAL A 1 70 ? 12.502 6.236 -22.690 1.00 50.12 70 VAL A CA 1
ATOM 513 C C . VAL A 1 70 ? 12.403 5.312 -21.477 1.00 50.12 70 VAL A C 1
ATOM 515 O O . VAL A 1 70 ? 13.435 4.799 -21.039 1.00 50.12 70 VAL A O 1
ATOM 518 N N . PRO A 1 71 ? 11.212 5.089 -20.889 1.00 50.25 71 PRO A N 1
ATOM 519 C CA . PRO A 1 71 ? 11.086 4.035 -19.904 1.00 50.25 71 PRO A CA 1
ATOM 520 C C . PRO A 1 71 ? 11.458 2.750 -20.635 1.00 50.25 71 PRO A C 1
ATOM 522 O O . PRO A 1 71 ? 10.782 2.360 -21.594 1.00 50.25 71 PRO A O 1
ATOM 525 N N . GLU A 1 72 ? 12.587 2.157 -20.248 1.00 53.84 72 GLU A N 1
ATOM 526 C CA . GLU A 1 72 ? 13.046 0.873 -20.750 1.00 53.84 72 GLU A CA 1
ATOM 527 C C . GLU A 1 72 ? 11.952 -0.124 -20.372 1.00 53.84 72 GLU A C 1
ATOM 529 O O . GLU A 1 72 ? 11.795 -0.537 -19.227 1.00 53.84 72 GLU A O 1
ATOM 534 N N . LYS A 1 73 ? 11.053 -0.339 -21.331 1.00 51.62 73 LYS A N 1
ATOM 535 C CA . LYS A 1 73 ? 9.827 -1.099 -21.171 1.00 51.62 73 LYS A CA 1
ATOM 536 C C . LYS A 1 73 ? 10.275 -2.518 -20.882 1.00 51.62 73 LYS A C 1
ATOM 538 O O . LYS A 1 73 ? 10.742 -3.189 -21.800 1.00 51.62 73 LYS A O 1
ATOM 543 N N . ASP A 1 74 ? 10.195 -2.919 -19.619 1.00 49.41 74 ASP A N 1
ATOM 544 C CA . ASP A 1 74 ? 10.673 -4.209 -19.145 1.00 49.41 74 ASP A CA 1
ATOM 545 C C . ASP A 1 74 ? 9.987 -5.323 -19.950 1.00 49.41 74 ASP A C 1
ATOM 547 O O . ASP A 1 74 ? 8.810 -5.642 -19.787 1.00 49.41 74 ASP A O 1
ATOM 551 N N . ALA A 1 75 ? 10.693 -5.824 -20.963 1.00 46.34 75 ALA A N 1
ATOM 552 C CA . ALA A 1 75 ? 10.117 -6.604 -22.053 1.00 46.34 75 ALA A CA 1
ATOM 553 C C . ALA A 1 75 ? 10.065 -8.103 -21.729 1.00 46.34 75 ALA A C 1
ATOM 555 O O . ALA A 1 75 ? 10.057 -8.934 -22.641 1.00 46.34 75 ALA A O 1
ATOM 556 N N . ARG A 1 76 ? 10.076 -8.482 -20.445 1.00 52.84 76 ARG A N 1
ATOM 557 C CA . ARG A 1 76 ? 10.155 -9.897 -20.051 1.00 52.84 76 ARG A CA 1
ATOM 558 C C . ARG A 1 76 ? 8.804 -10.578 -19.889 1.00 52.84 76 ARG A C 1
ATOM 560 O O . ARG A 1 76 ? 8.754 -11.802 -19.992 1.00 52.84 76 ARG A O 1
ATOM 567 N N . THR A 1 77 ? 7.705 -9.836 -19.793 1.00 54.03 77 THR A N 1
ATOM 568 C CA . THR A 1 77 ? 6.349 -10.375 -19.950 1.00 54.03 77 THR A CA 1
ATOM 569 C C . THR A 1 77 ? 5.481 -9.356 -20.690 1.00 54.03 77 THR A C 1
ATOM 571 O O . THR A 1 77 ? 5.545 -8.158 -20.456 1.00 54.03 77 THR A O 1
ATOM 574 N N . GLY A 1 78 ? 4.672 -9.799 -21.657 1.00 55.00 78 GLY A N 1
ATOM 575 C CA . GLY A 1 78 ? 3.850 -8.914 -22.501 1.00 55.00 78 GLY A CA 1
ATOM 576 C C . GLY A 1 78 ? 2.701 -8.188 -21.779 1.00 55.00 78 GLY A C 1
ATOM 577 O O . GLY A 1 78 ? 1.769 -7.736 -22.442 1.00 55.00 78 GLY A O 1
ATOM 578 N N . TYR A 1 79 ? 2.723 -8.107 -20.446 1.00 64.56 79 TYR A N 1
ATOM 579 C CA . TYR A 1 79 ? 1.725 -7.416 -19.639 1.00 64.56 79 TYR A CA 1
ATOM 580 C C . TYR A 1 79 ? 2.289 -6.087 -19.154 1.00 64.56 79 TYR A C 1
ATOM 582 O O . TYR A 1 79 ? 3.308 -6.041 -18.483 1.00 64.56 79 TYR A O 1
ATOM 590 N N . ALA A 1 80 ? 1.603 -4.996 -19.490 1.00 80.75 80 ALA A N 1
ATOM 591 C CA . ALA A 1 80 ? 1.976 -3.683 -18.990 1.00 80.75 80 ALA A CA 1
ATOM 592 C C . ALA A 1 80 ? 1.752 -3.598 -17.473 1.00 80.75 80 ALA A C 1
ATOM 594 O O . ALA A 1 80 ? 0.646 -3.912 -16.995 1.00 80.75 80 ALA A O 1
ATOM 595 N N . GLU A 1 81 ? 2.785 -3.120 -16.771 1.00 80.56 81 GLU A N 1
ATOM 596 C CA . GLU A 1 81 ? 2.731 -2.718 -15.365 1.00 80.56 81 GLU A CA 1
ATOM 597 C C . GLU A 1 81 ? 1.477 -1.889 -15.074 1.00 80.56 81 GLU A C 1
ATOM 599 O O . GLU A 1 81 ? 1.099 -1.033 -15.884 1.00 80.56 81 GLU A O 1
ATOM 604 N N . PRO A 1 82 ? 0.792 -2.123 -13.941 1.00 90.19 82 PRO A N 1
ATOM 605 C CA . PRO A 1 82 ? -0.271 -1.237 -13.520 1.00 90.19 82 PRO A CA 1
ATOM 606 C C . PRO A 1 82 ? 0.324 0.102 -13.071 1.00 90.19 82 PRO A C 1
ATOM 608 O O . PRO A 1 82 ? 1.397 0.166 -12.461 1.00 90.19 82 PRO A O 1
ATOM 611 N N . GLY A 1 83 ? -0.421 1.175 -13.306 1.00 95.06 83 GLY A N 1
ATOM 612 C CA . GLY A 1 83 ? -0.165 2.452 -12.662 1.00 95.06 83 GLY A CA 1
ATOM 613 C C . GLY A 1 83 ? -0.278 2.369 -11.139 1.00 95.06 83 GLY A C 1
ATOM 614 O O . GLY A 1 83 ? -0.661 1.349 -10.546 1.00 95.06 83 GLY A O 1
ATOM 615 N N . GLU A 1 84 ? 0.100 3.469 -10.513 1.00 97.50 84 GLU A N 1
ATOM 616 C CA . GLU A 1 84 ? 0.065 3.645 -9.070 1.00 97.50 84 GLU A CA 1
ATOM 617 C C . GLU A 1 84 ? -1.305 4.163 -8.620 1.00 97.50 84 GLU A C 1
ATOM 619 O O . GLU A 1 84 ? -1.895 5.031 -9.262 1.00 97.50 84 GLU A O 1
ATOM 624 N N . GLU A 1 85 ? -1.838 3.618 -7.529 1.00 98.12 85 GLU A N 1
ATOM 625 C CA . GLU A 1 85 ? -3.020 4.189 -6.886 1.00 98.12 85 GLU A CA 1
ATOM 626 C C . GLU A 1 85 ? -2.663 5.512 -6.197 1.00 98.12 85 GLU A C 1
ATOM 628 O O . GLU A 1 85 ? -1.862 5.544 -5.264 1.00 98.12 85 GLU A O 1
ATOM 633 N N . ASP A 1 86 ? -3.353 6.581 -6.592 1.00 97.94 86 ASP A N 1
ATOM 634 C CA . ASP A 1 86 ? -3.343 7.846 -5.861 1.00 97.94 86 ASP A CA 1
ATOM 635 C C . ASP A 1 86 ? -4.001 7.657 -4.484 1.00 97.94 86 ASP A C 1
ATOM 637 O O . ASP A 1 86 ? -5.202 7.370 -4.381 1.00 97.94 86 ASP A O 1
ATOM 641 N N . THR A 1 87 ? -3.179 7.735 -3.437 1.00 97.75 87 THR A N 1
ATOM 642 C CA . THR A 1 87 ? -3.573 7.485 -2.047 1.00 97.75 87 THR A CA 1
ATOM 643 C C . THR A 1 87 ? -3.533 8.791 -1.273 1.00 97.75 87 THR A C 1
ATOM 645 O O . THR A 1 87 ? -2.503 9.464 -1.237 1.00 97.75 87 THR A O 1
ATOM 648 N N . ASP A 1 88 ? -4.639 9.143 -0.618 1.00 96.94 88 ASP A N 1
ATOM 649 C CA . ASP A 1 88 ? -4.691 10.355 0.191 1.00 96.94 88 ASP A CA 1
ATOM 650 C C . ASP A 1 88 ? -3.828 10.249 1.460 1.00 96.94 88 ASP A C 1
ATOM 652 O O . ASP A 1 88 ? -3.536 9.164 1.963 1.00 96.94 88 ASP A O 1
ATOM 656 N N . ALA A 1 89 ? -3.431 11.401 2.004 1.00 97.38 89 ALA A N 1
ATOM 657 C CA . ALA A 1 89 ? -2.532 11.463 3.154 1.00 97.38 89 ALA A CA 1
ATOM 658 C C . ALA A 1 89 ? -3.084 10.777 4.419 1.00 97.38 89 ALA A C 1
ATOM 660 O O . ALA A 1 89 ? -2.305 10.257 5.216 1.00 97.38 89 ALA A O 1
ATOM 661 N N . ALA A 1 90 ? -4.404 10.768 4.627 1.00 97.25 90 ALA A N 1
ATOM 662 C CA . ALA A 1 90 ? -4.998 10.159 5.813 1.00 97.25 90 ALA A CA 1
ATOM 663 C C . ALA A 1 90 ? -5.010 8.629 5.705 1.00 97.25 90 ALA A C 1
ATOM 665 O O . ALA A 1 90 ? -4.669 7.939 6.668 1.00 97.25 90 ALA A O 1
ATOM 666 N N . ASP A 1 91 ? -5.369 8.105 4.534 1.00 98.12 91 ASP A N 1
ATOM 667 C CA . ASP A 1 91 ? -5.303 6.678 4.244 1.00 98.12 91 ASP A CA 1
ATOM 668 C C . ASP A 1 91 ? -3.837 6.195 4.245 1.00 98.12 91 ASP A C 1
ATOM 670 O O . ASP A 1 91 ? -3.570 5.136 4.811 1.00 98.12 91 ASP A O 1
ATOM 674 N N . LEU A 1 92 ? -2.875 6.988 3.748 1.00 97.38 92 LEU A N 1
ATOM 675 C CA . LEU A 1 92 ? -1.438 6.677 3.832 1.00 97.38 92 LEU A CA 1
ATOM 676 C C . LEU A 1 92 ? -0.962 6.481 5.276 1.00 97.38 92 LEU A C 1
ATOM 678 O O . LEU A 1 92 ? -0.375 5.445 5.584 1.00 97.38 92 LEU A O 1
ATOM 682 N N . LEU A 1 93 ? -1.227 7.446 6.166 1.00 97.31 93 LEU A N 1
ATOM 683 C CA . LEU A 1 93 ? -0.822 7.358 7.577 1.00 97.31 93 LEU A CA 1
ATOM 684 C C . LEU A 1 93 ? -1.367 6.093 8.243 1.00 97.31 93 LEU A C 1
ATOM 686 O O . LEU A 1 93 ? -0.652 5.406 8.963 1.00 97.31 93 LEU A O 1
ATOM 690 N N . LEU A 1 94 ? -2.627 5.767 7.961 1.00 97.81 94 LEU A N 1
ATOM 691 C CA . LEU A 1 94 ? -3.270 4.571 8.480 1.00 97.81 94 LEU A CA 1
ATOM 692 C C . LEU A 1 94 ? -2.613 3.302 7.925 1.00 97.81 94 LEU A C 1
ATOM 694 O O . LEU A 1 94 ? -2.376 2.368 8.682 1.00 97.81 94 LEU A O 1
ATOM 698 N N . VAL A 1 95 ? -2.315 3.258 6.625 1.00 97.94 95 VAL A N 1
ATOM 699 C CA . VAL A 1 95 ? -1.715 2.091 5.963 1.00 97.94 95 VAL A CA 1
ATOM 700 C C . VAL A 1 95 ? -0.336 1.750 6.532 1.00 97.94 95 VAL A C 1
ATOM 702 O O . VAL A 1 95 ? -0.061 0.568 6.718 1.00 97.94 95 VAL A O 1
ATOM 705 N N . TYR A 1 96 ? 0.491 2.739 6.884 1.00 97.75 96 TYR A N 1
ATOM 706 C CA . TYR A 1 96 ? 1.789 2.489 7.533 1.00 97.75 96 TYR A CA 1
ATOM 707 C C . TYR A 1 96 ? 1.671 1.740 8.870 1.00 97.75 96 TYR A C 1
ATOM 709 O O . TYR A 1 96 ? 2.588 1.022 9.255 1.00 97.75 96 TYR A O 1
ATOM 717 N N . GLU A 1 97 ? 0.542 1.867 9.565 1.00 96.81 97 GLU A N 1
ATOM 718 C CA . GLU A 1 97 ? 0.298 1.203 10.850 1.00 96.81 97 GLU A CA 1
ATOM 719 C C . GLU A 1 97 ? -0.357 -0.182 10.699 1.00 96.81 97 GLU A C 1
ATOM 721 O O . GLU A 1 97 ? -0.473 -0.931 11.675 1.00 96.81 97 GLU A O 1
ATOM 726 N N . LEU A 1 98 ? -0.820 -0.540 9.495 1.00 97.56 98 LEU A N 1
ATOM 727 C CA . LEU A 1 98 ? -1.509 -1.805 9.261 1.00 97.56 98 LEU A CA 1
ATOM 728 C C . LEU A 1 98 ? -0.535 -2.974 9.108 1.00 97.56 98 LEU A C 1
ATOM 730 O O . LEU A 1 98 ? 0.508 -2.899 8.460 1.00 97.56 98 LEU A O 1
ATOM 734 N N . THR A 1 99 ? -0.962 -4.114 9.645 1.00 96.75 99 THR A N 1
ATOM 735 C CA . THR A 1 99 ? -0.255 -5.400 9.545 1.00 96.75 99 THR A CA 1
ATOM 736 C C . THR A 1 99 ? -0.894 -6.343 8.525 1.00 96.75 99 THR A C 1
ATOM 738 O O . THR A 1 99 ? -0.463 -7.486 8.386 1.00 96.75 99 THR A O 1
ATOM 741 N N . ASP A 1 100 ? -1.917 -5.878 7.798 1.00 98.19 100 ASP A N 1
ATOM 742 C CA . ASP A 1 100 ? -2.546 -6.622 6.712 1.00 98.19 100 ASP A CA 1
ATOM 743 C C . ASP A 1 100 ? -1.514 -7.006 5.642 1.00 98.19 100 ASP A C 1
ATOM 745 O O . ASP A 1 100 ? -0.734 -6.175 5.175 1.00 98.19 100 ASP A O 1
ATOM 749 N N . GLU A 1 101 ? -1.539 -8.272 5.226 1.00 97.62 101 GLU A N 1
ATOM 750 C CA . GLU A 1 101 ? -0.629 -8.780 4.204 1.00 97.62 101 GLU A CA 1
ATOM 751 C C . GLU A 1 101 ? -1.062 -8.368 2.791 1.00 97.62 101 GLU A C 1
ATOM 753 O O . GLU A 1 101 ? -2.207 -8.581 2.366 1.00 97.62 101 GLU A O 1
ATOM 758 N N . VAL A 1 102 ? -0.096 -7.880 2.021 1.00 98.06 102 VAL A N 1
ATOM 759 C CA . VAL A 1 102 ? -0.188 -7.620 0.584 1.00 98.06 102 VAL A CA 1
ATOM 760 C C . VAL A 1 102 ? 0.788 -8.510 -0.181 1.00 98.06 102 VAL A C 1
ATOM 762 O O . VAL A 1 102 ? 1.683 -9.125 0.392 1.00 98.06 102 VAL A O 1
ATOM 765 N N . LEU A 1 103 ? 0.572 -8.622 -1.487 1.00 97.38 103 LEU A N 1
ATOM 766 C CA . LEU A 1 103 ? 1.412 -9.382 -2.402 1.00 97.38 103 LEU A CA 1
ATOM 767 C C . LEU A 1 103 ? 2.387 -8.445 -3.112 1.00 97.38 103 LEU A C 1
ATOM 769 O O . LEU A 1 103 ? 1.939 -7.510 -3.771 1.00 97.38 103 LEU A O 1
ATOM 773 N N . VAL A 1 104 ? 3.682 -8.729 -3.035 1.00 95.94 104 VAL A N 1
ATOM 774 C CA . VAL A 1 104 ? 4.738 -8.052 -3.805 1.00 95.94 104 VAL A CA 1
ATOM 775 C C . VAL A 1 104 ? 5.378 -9.044 -4.767 1.00 95.94 104 VAL A C 1
ATOM 777 O O . VAL A 1 104 ? 5.519 -10.221 -4.435 1.00 95.94 104 VAL A O 1
ATOM 780 N N . VAL A 1 105 ? 5.738 -8.604 -5.970 1.00 92.56 105 VAL A N 1
ATOM 781 C CA . VAL A 1 105 ? 6.440 -9.444 -6.952 1.00 92.56 105 VAL A CA 1
ATOM 782 C C . VAL A 1 105 ? 7.842 -8.875 -7.145 1.00 92.56 105 VAL A C 1
ATOM 784 O O . VAL A 1 105 ? 7.995 -7.662 -7.258 1.00 92.56 105 VAL A O 1
ATOM 787 N N . ASP A 1 106 ? 8.858 -9.740 -7.151 1.00 88.12 106 ASP A N 1
ATOM 788 C CA . ASP A 1 106 ? 10.242 -9.320 -7.405 1.00 88.12 106 ASP A CA 1
ATOM 789 C C . ASP A 1 106 ? 10.348 -8.607 -8.758 1.00 88.12 106 ASP A C 1
ATOM 791 O O . ASP A 1 106 ? 9.656 -8.977 -9.700 1.00 88.12 106 ASP A O 1
ATOM 795 N N . GLU A 1 107 ? 11.193 -7.581 -8.837 1.00 88.56 107 GLU A N 1
ATOM 796 C CA . GLU A 1 107 ? 11.349 -6.693 -10.005 1.00 88.56 107 GLU A CA 1
ATOM 797 C C . GLU A 1 107 ? 10.108 -5.838 -10.366 1.00 88.56 107 GLU A C 1
ATOM 799 O O . GLU A 1 107 ? 10.194 -4.996 -11.256 1.00 88.56 107 GLU A O 1
ATOM 804 N N . HIS A 1 108 ? 8.993 -5.943 -9.629 1.00 91.06 108 HIS A N 1
ATOM 805 C CA . HIS A 1 108 ? 7.793 -5.131 -9.858 1.00 91.06 108 HIS A CA 1
ATOM 806 C C . HIS A 1 108 ? 7.546 -4.133 -8.715 1.00 91.06 108 HIS A C 1
ATOM 808 O O . HIS A 1 108 ? 7.474 -4.524 -7.549 1.00 91.06 108 HIS A O 1
ATOM 814 N N . PRO A 1 109 ? 7.338 -2.835 -9.007 1.00 94.19 109 PRO A N 1
ATOM 815 C CA . PRO A 1 109 ? 7.232 -1.804 -7.972 1.00 94.19 109 PRO A CA 1
ATOM 816 C C . PRO A 1 109 ? 5.883 -1.804 -7.241 1.00 94.19 109 PRO A C 1
ATOM 818 O O . PRO A 1 109 ? 5.715 -1.069 -6.264 1.00 94.19 109 PRO A O 1
ATOM 821 N N . ARG A 1 110 ? 4.898 -2.572 -7.730 1.00 96.25 110 ARG A N 1
ATOM 822 C CA . ARG A 1 110 ? 3.525 -2.539 -7.225 1.00 96.25 110 ARG A CA 1
ATOM 823 C C . ARG A 1 110 ? 3.264 -3.647 -6.212 1.00 96.25 110 ARG A C 1
ATOM 825 O O . ARG A 1 110 ? 3.545 -4.814 -6.475 1.00 96.25 110 ARG A O 1
ATOM 832 N N . TYR A 1 111 ? 2.630 -3.298 -5.094 1.00 97.25 111 TYR A N 1
ATOM 833 C CA . TYR A 1 111 ? 1.983 -4.282 -4.231 1.00 97.25 111 TYR A CA 1
ATOM 834 C C . TYR A 1 111 ? 0.492 -4.411 -4.548 1.00 97.25 111 TYR A C 1
ATOM 836 O O . TYR A 1 111 ? -0.190 -3.480 -4.995 1.00 97.25 111 TYR A O 1
ATOM 844 N N . HIS A 1 112 ? -0.032 -5.609 -4.313 1.00 97.44 112 HIS A N 1
ATOM 845 C CA . HIS A 1 112 ? -1.350 -6.028 -4.757 1.00 97.44 112 HIS A CA 1
ATOM 846 C C . HIS A 1 112 ? -2.139 -6.711 -3.642 1.00 97.44 112 HIS A C 1
ATOM 848 O O . HIS A 1 112 ? -1.597 -7.318 -2.724 1.00 97.44 112 HIS A O 1
ATOM 854 N N . LEU A 1 113 ? -3.465 -6.692 -3.769 1.00 97.50 113 LEU A N 1
ATOM 855 C CA . LEU A 1 113 ? -4.319 -7.596 -3.002 1.00 97.50 113 LEU A CA 1
ATOM 856 C C . LEU A 1 113 ? -4.369 -8.966 -3.683 1.00 97.50 113 LEU A C 1
ATOM 858 O O . LEU A 1 113 ? -4.343 -9.058 -4.910 1.00 97.50 113 LEU A O 1
ATOM 862 N N . THR A 1 114 ? -4.620 -10.018 -2.904 1.00 94.75 114 THR A N 1
ATOM 863 C CA . THR A 1 114 ? -4.799 -11.402 -3.394 1.00 94.75 114 THR A CA 1
ATOM 864 C C . THR A 1 114 ? -5.848 -11.552 -4.500 1.00 94.75 114 THR A C 1
ATOM 866 O O . THR A 1 114 ? -5.763 -12.455 -5.325 1.00 94.75 114 THR A O 1
ATOM 869 N N . ARG A 1 115 ? -6.832 -10.647 -4.544 1.00 93.12 115 ARG A N 1
ATOM 870 C CA . ARG A 1 115 ? -7.898 -10.600 -5.559 1.00 93.12 115 ARG A CA 1
ATOM 871 C C . ARG A 1 115 ? -7.508 -9.909 -6.872 1.00 93.12 115 ARG A C 1
ATOM 873 O O . ARG A 1 115 ? -8.345 -9.836 -7.772 1.00 93.12 115 ARG A O 1
ATOM 880 N N . CYS A 1 116 ? -6.319 -9.313 -6.971 1.00 94.69 116 CYS A N 1
ATOM 881 C CA . CYS A 1 116 ? -5.892 -8.659 -8.206 1.00 94.69 116 CYS A CA 1
ATOM 882 C C . CYS A 1 116 ? -5.676 -9.702 -9.316 1.00 94.69 116 CYS A C 1
ATOM 884 O O . CYS A 1 116 ? -5.378 -10.864 -9.054 1.00 94.69 116 CYS A O 1
ATOM 886 N N . ARG A 1 117 ? -5.853 -9.296 -10.573 1.00 90.75 117 ARG A N 1
ATOM 887 C CA . ARG A 1 117 ? -5.674 -10.169 -11.744 1.00 90.75 117 ARG A CA 1
ATOM 888 C C . ARG A 1 117 ? -4.258 -10.074 -12.326 1.00 90.75 117 ARG A C 1
ATOM 890 O O . ARG A 1 117 ? -4.091 -10.237 -13.531 1.00 90.75 117 ARG A O 1
ATOM 897 N N . TRP A 1 118 ? -3.262 -9.744 -11.503 1.00 88.75 118 TRP A N 1
ATOM 898 C CA . TRP A 1 118 ? -1.874 -9.654 -11.951 1.00 88.75 118 TRP A CA 1
ATOM 899 C C . TRP A 1 118 ? -1.344 -11.060 -12.288 1.00 88.75 118 TRP A C 1
ATOM 901 O O . TRP A 1 118 ? -1.519 -11.976 -11.478 1.00 88.75 118 TRP A O 1
ATOM 911 N N . PRO A 1 119 ? -0.740 -11.268 -13.473 1.00 85.25 119 PRO A N 1
ATOM 912 C CA . PRO A 1 119 ? -0.364 -12.599 -13.951 1.00 85.25 119 PRO A CA 1
ATOM 913 C C . PRO A 1 119 ? 0.706 -13.279 -13.088 1.00 85.25 119 PRO A C 1
ATOM 915 O O . PRO A 1 119 ? 0.733 -14.505 -13.010 1.00 85.25 119 PRO A O 1
ATOM 918 N N . GLU A 1 120 ? 1.554 -12.509 -12.403 1.00 85.12 120 GLU A N 1
ATOM 919 C CA . GLU A 1 120 ? 2.706 -13.043 -11.661 1.00 85.12 120 GLU A CA 1
ATOM 920 C C . GLU A 1 120 ? 2.433 -13.278 -10.169 1.00 85.12 120 GLU A C 1
ATOM 922 O O . GLU A 1 120 ? 3.340 -13.612 -9.413 1.00 85.12 120 GLU A O 1
ATOM 927 N N . HIS A 1 121 ? 1.171 -13.203 -9.729 1.00 85.19 121 HIS A N 1
ATOM 928 C CA . HIS A 1 121 ? 0.789 -13.469 -8.335 1.00 85.19 121 HIS A CA 1
ATOM 929 C C . HIS A 1 121 ? 1.266 -14.820 -7.784 1.00 85.19 121 HIS A C 1
ATOM 931 O O . HIS A 1 121 ? 1.460 -14.951 -6.580 1.00 85.19 121 HIS A O 1
ATOM 937 N N . ALA A 1 122 ? 1.461 -15.830 -8.637 1.00 85.75 122 ALA A N 1
ATOM 938 C CA . ALA A 1 122 ? 1.974 -17.135 -8.215 1.00 85.75 122 ALA A CA 1
ATOM 939 C C . ALA A 1 122 ? 3.427 -17.085 -7.701 1.00 85.75 122 ALA A C 1
ATOM 941 O O . ALA A 1 122 ? 3.853 -17.998 -6.999 1.00 85.75 122 ALA A O 1
ATOM 942 N N . ARG A 1 123 ? 4.179 -16.038 -8.057 1.00 88.38 123 ARG A N 1
ATOM 943 C CA . ARG A 1 123 ? 5.548 -15.769 -7.594 1.00 88.38 123 ARG A CA 1
ATOM 944 C C . ARG A 1 123 ? 5.597 -14.694 -6.507 1.00 88.38 123 ARG A C 1
ATOM 946 O O . ARG A 1 123 ? 6.687 -14.329 -6.085 1.00 88.38 123 ARG A O 1
ATOM 953 N N . ALA A 1 124 ? 4.442 -14.176 -6.089 1.00 92.50 124 ALA A N 1
ATOM 954 C CA . ALA A 1 124 ? 4.387 -13.081 -5.140 1.00 92.50 124 ALA A CA 1
ATOM 955 C C . ALA A 1 124 ? 4.723 -13.537 -3.716 1.00 92.50 124 ALA A C 1
ATOM 957 O O . ALA A 1 124 ? 4.267 -14.589 -3.258 1.00 92.50 124 ALA A O 1
ATOM 958 N N . GLU A 1 125 ? 5.465 -12.699 -3.006 1.00 94.00 125 GLU A N 1
ATOM 959 C CA . GLU A 1 125 ? 5.720 -12.822 -1.576 1.00 94.00 125 GLU A CA 1
ATOM 960 C C . GLU A 1 125 ? 4.665 -12.037 -0.786 1.00 94.00 125 GLU A C 1
ATOM 962 O O . GLU A 1 125 ? 4.131 -11.030 -1.260 1.00 94.00 125 GLU A O 1
ATOM 967 N N . ARG A 1 126 ? 4.325 -12.528 0.410 1.00 96.38 126 ARG A N 1
ATOM 968 C CA . ARG A 1 126 ? 3.411 -11.848 1.333 1.00 96.38 126 ARG A CA 1
ATOM 969 C C . ARG A 1 126 ? 4.213 -10.969 2.269 1.00 96.38 126 ARG A C 1
ATOM 971 O O . ARG A 1 126 ? 5.122 -11.463 2.928 1.00 96.38 126 ARG A O 1
ATOM 978 N N . LEU A 1 127 ? 3.827 -9.707 2.348 1.00 95.56 127 LEU A N 1
ATOM 979 C CA . LEU A 1 127 ? 4.486 -8.716 3.183 1.00 95.56 127 LEU A CA 1
ATOM 980 C C . LEU A 1 127 ? 3.432 -7.867 3.904 1.00 95.56 127 LEU A C 1
ATOM 982 O O . LEU A 1 127 ? 2.413 -7.548 3.283 1.00 95.56 127 LEU A O 1
ATOM 986 N N . PRO A 1 128 ? 3.630 -7.488 5.179 1.00 98.06 128 PRO A N 1
ATOM 987 C CA . PRO A 1 128 ? 2.797 -6.478 5.819 1.00 98.06 128 PRO 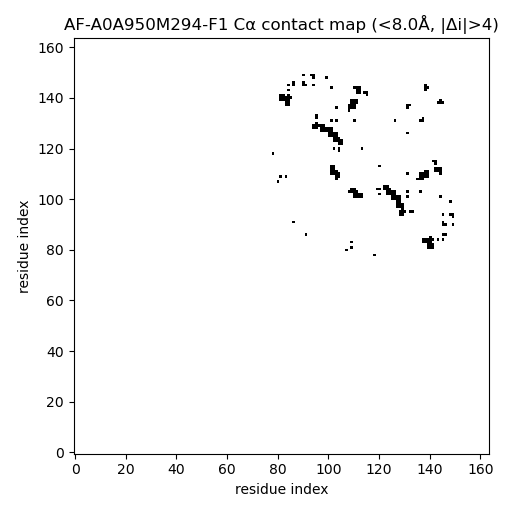A CA 1
ATOM 988 C C . PRO A 1 128 ? 2.795 -5.188 4.995 1.00 98.06 128 PRO A C 1
ATOM 990 O O . PRO A 1 128 ? 3.832 -4.766 4.485 1.00 98.06 128 PRO A O 1
ATOM 993 N N . VAL A 1 129 ? 1.637 -4.547 4.858 1.00 98.12 129 VAL A N 1
ATOM 994 C CA . VAL A 1 129 ? 1.507 -3.360 4.000 1.00 98.12 129 VAL A CA 1
ATOM 995 C C . VAL A 1 129 ? 2.365 -2.178 4.474 1.00 98.12 129 VAL A C 1
ATOM 997 O O . VAL A 1 129 ? 2.941 -1.487 3.633 1.00 98.12 129 VAL A O 1
ATOM 1000 N N . GLY A 1 130 ? 2.528 -1.988 5.789 1.00 97.38 130 GLY A N 1
ATOM 1001 C CA . GLY A 1 130 ? 3.447 -0.983 6.332 1.00 97.38 130 GLY A CA 1
ATOM 1002 C C . GLY A 1 130 ? 4.898 -1.244 5.920 1.00 97.38 130 GLY A C 1
ATOM 1003 O O . GLY A 1 130 ? 5.565 -0.349 5.410 1.00 97.38 130 GLY A O 1
ATOM 1004 N N . GLU A 1 131 ? 5.350 -2.499 6.006 1.00 96.81 131 GLU A N 1
ATOM 1005 C CA . GLU A 1 131 ? 6.691 -2.895 5.558 1.00 96.81 131 GLU A CA 1
ATOM 1006 C C . GLU A 1 131 ? 6.849 -2.732 4.038 1.00 96.81 131 GLU A C 1
ATOM 1008 O O . GLU A 1 131 ? 7.871 -2.235 3.576 1.00 96.81 131 GLU A O 1
ATOM 1013 N N . ALA A 1 132 ? 5.828 -3.063 3.239 1.00 97.12 132 ALA A N 1
ATOM 1014 C CA . ALA A 1 132 ? 5.860 -2.833 1.792 1.00 97.12 132 ALA A CA 1
ATOM 1015 C C . ALA A 1 132 ? 6.076 -1.347 1.454 1.00 97.12 132 ALA A C 1
ATOM 1017 O O . ALA A 1 132 ? 6.873 -1.022 0.574 1.00 97.12 132 ALA A O 1
ATOM 1018 N N . ARG A 1 133 ? 5.412 -0.442 2.180 1.00 96.81 133 ARG A N 1
ATOM 1019 C CA . ARG A 1 133 ? 5.572 1.010 2.034 1.00 96.81 133 ARG A CA 1
ATOM 1020 C C . ARG A 1 133 ? 6.938 1.508 2.510 1.00 96.81 133 ARG A C 1
ATOM 1022 O O . ARG A 1 133 ? 7.530 2.365 1.858 1.00 96.81 133 ARG A O 1
ATOM 1029 N N . GLU A 1 134 ? 7.451 0.988 3.622 1.00 96.69 134 GLU A N 1
ATOM 1030 C CA . GLU A 1 134 ? 8.806 1.288 4.114 1.00 96.69 134 GLU A CA 1
ATOM 1031 C C . GLU A 1 134 ? 9.886 0.829 3.126 1.00 96.69 134 GLU A C 1
ATOM 1033 O O . GLU A 1 134 ? 10.888 1.513 2.920 1.00 96.69 134 GLU A O 1
ATOM 1038 N N . LEU A 1 135 ? 9.643 -0.295 2.454 1.00 94.44 135 LEU A N 1
ATOM 1039 C CA . LEU A 1 135 ? 10.424 -0.788 1.326 1.00 94.44 135 LEU A CA 1
ATOM 1040 C C . LEU A 1 135 ? 10.025 -0.114 0.001 1.00 94.44 135 LEU A C 1
ATOM 1042 O O . LEU A 1 135 ? 10.262 -0.674 -1.058 1.00 94.44 135 LEU A O 1
ATOM 1046 N N . GLY A 1 136 ? 9.395 1.060 0.005 1.00 95.69 136 GLY A N 1
ATOM 1047 C CA . GLY A 1 136 ? 9.165 1.855 -1.206 1.00 95.69 136 GLY A CA 1
ATOM 1048 C C . GLY A 1 136 ? 8.301 1.201 -2.292 1.00 95.69 136 GLY A C 1
ATOM 1049 O O . GLY A 1 136 ? 8.236 1.730 -3.403 1.00 95.69 136 GLY A O 1
ATOM 1050 N N . PHE A 1 137 ? 7.628 0.081 -2.011 1.00 96.62 137 PHE A N 1
ATOM 1051 C CA . PHE A 1 137 ? 6.611 -0.432 -2.915 1.00 96.62 137 PHE A CA 1
ATOM 1052 C C . PHE A 1 137 ? 5.413 0.516 -2.912 1.00 96.62 137 PHE A C 1
ATOM 1054 O O . PHE A 1 137 ? 5.092 1.190 -1.930 1.00 96.62 137 PHE A O 1
ATOM 1061 N N . THR A 1 138 ? 4.720 0.540 -4.040 1.00 97.50 138 THR A N 1
ATOM 1062 C CA . THR A 1 138 ? 3.623 1.472 -4.310 1.00 97.50 138 THR A CA 1
ATOM 1063 C C . THR A 1 138 ? 2.337 0.706 -4.617 1.00 97.50 138 THR A C 1
ATOM 1065 O O . THR A 1 138 ? 2.378 -0.426 -5.105 1.00 97.50 138 THR A O 1
ATOM 1068 N N . PRO A 1 139 ? 1.162 1.261 -4.313 1.00 98.25 139 PRO A N 1
ATOM 1069 C CA . PRO A 1 139 ? -0.094 0.538 -4.437 1.00 98.25 139 P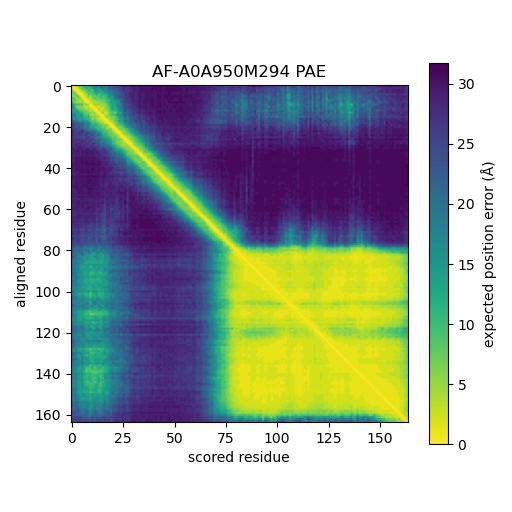RO A CA 1
ATOM 1070 C C . PRO A 1 139 ? -0.503 0.377 -5.901 1.00 98.25 139 PRO A C 1
ATOM 1072 O O . PRO A 1 139 ? -0.390 1.291 -6.713 1.00 98.25 139 PRO A O 1
ATOM 1075 N N . CYS A 1 140 ? -1.043 -0.786 -6.255 1.00 97.56 140 CYS A N 1
ATOM 1076 C CA . CYS A 1 140 ? -1.571 -1.024 -7.596 1.00 97.56 140 CYS A CA 1
ATOM 1077 C C . CYS A 1 140 ? -2.900 -0.282 -7.851 1.00 97.56 140 CYS A C 1
ATOM 1079 O O . CYS A 1 140 ? -3.911 -0.576 -7.202 1.00 97.56 140 CYS A O 1
ATOM 1081 N N . GLU A 1 141 ? -2.958 0.545 -8.904 1.00 97.31 141 GLU A N 1
ATOM 1082 C CA . GLU A 1 141 ? -4.168 1.285 -9.319 1.00 97.31 141 GLU A CA 1
ATOM 1083 C C . GLU A 1 141 ? -5.383 0.380 -9.599 1.00 97.31 141 GLU A C 1
ATOM 1085 O O . GLU A 1 141 ? -6.533 0.792 -9.454 1.00 97.31 141 GLU A O 1
ATOM 1090 N N . ARG A 1 142 ? -5.146 -0.877 -10.009 1.00 95.50 142 ARG A N 1
ATOM 1091 C CA . ARG A 1 142 ? -6.209 -1.794 -10.452 1.00 95.50 142 ARG A CA 1
ATOM 1092 C C . ARG A 1 142 ? -6.956 -2.417 -9.281 1.00 95.50 142 ARG A C 1
ATOM 1094 O O . ARG A 1 142 ? -8.178 -2.542 -9.325 1.00 95.50 142 ARG A O 1
ATOM 1101 N N . CYS A 1 143 ? -6.237 -2.867 -8.251 1.00 97.06 143 CYS A N 1
ATOM 1102 C CA . CYS A 1 143 ? -6.862 -3.489 -7.080 1.00 97.06 143 CYS A CA 1
ATOM 1103 C C . CYS A 1 143 ? -7.076 -2.532 -5.910 1.00 97.06 143 CYS A C 1
ATOM 1105 O O . CYS A 1 143 ? -7.806 -2.907 -4.983 1.00 97.06 143 CYS A O 1
ATOM 1107 N N . ARG A 1 144 ? -6.491 -1.331 -5.982 1.00 97.94 144 ARG A N 1
ATOM 1108 C CA . ARG A 1 144 ? -6.628 -0.247 -5.012 1.00 97.94 144 ARG A CA 1
ATOM 1109 C C . ARG A 1 144 ? -6.436 -0.716 -3.565 1.00 97.94 144 ARG A C 1
ATOM 1111 O O . ARG A 1 144 ? -7.420 -0.744 -2.804 1.00 97.94 144 ARG A O 1
ATOM 1118 N N . PRO A 1 145 ? -5.256 -1.279 -3.232 1.00 98.12 145 PRO A N 1
ATOM 1119 C CA . PRO A 1 145 ? -5.019 -1.883 -1.929 1.00 98.12 145 PRO A CA 1
ATOM 1120 C C . PRO A 1 145 ? -5.251 -0.890 -0.789 1.00 98.12 145 PRO A C 1
ATOM 1122 O O . PRO A 1 145 ? -5.959 -1.248 0.151 1.00 98.12 145 PRO A O 1
ATOM 1125 N N . ASP A 1 146 ? -4.801 0.355 -0.908 1.00 98.50 146 ASP A N 1
ATOM 1126 C CA . ASP A 1 146 ? -4.783 1.293 0.217 1.00 98.50 146 ASP A CA 1
ATOM 1127 C C . ASP A 1 146 ? -6.175 1.781 0.559 1.00 98.50 146 ASP A C 1
ATOM 1129 O O . ASP A 1 146 ? -6.643 1.570 1.680 1.00 98.50 146 ASP A O 1
ATOM 1133 N N . THR A 1 147 ? -6.913 2.268 -0.444 1.00 98.38 147 THR A N 1
ATOM 1134 C CA . THR A 1 147 ? -8.328 2.626 -0.269 1.00 98.38 147 THR A CA 1
ATOM 1135 C C . THR A 1 147 ? -9.127 1.441 0.294 1.00 98.38 147 THR A C 1
ATOM 1137 O O . THR A 1 147 ? -10.098 1.599 1.042 1.00 98.38 147 THR A O 1
ATOM 1140 N N . THR A 1 148 ? -8.780 0.207 -0.096 1.00 98.31 148 THR A N 1
ATOM 1141 C CA . THR A 1 148 ? -9.479 -0.996 0.373 1.00 98.31 148 THR A CA 1
ATOM 1142 C C . THR A 1 148 ? -9.175 -1.305 1.834 1.00 98.31 148 THR A C 1
ATOM 1144 O O . THR A 1 148 ? -10.114 -1.578 2.589 1.00 98.31 148 THR A O 1
ATOM 1147 N N . LEU A 1 149 ? -7.905 -1.281 2.226 1.00 98.19 149 LEU A N 1
ATOM 1148 C CA . LEU A 1 149 ? -7.461 -1.587 3.581 1.00 98.19 149 LEU A CA 1
ATOM 1149 C C . LEU A 1 149 ? -7.892 -0.494 4.560 1.00 98.19 149 LEU A C 1
ATOM 1151 O O . LEU A 1 149 ? -8.525 -0.804 5.569 1.00 98.19 149 LEU A O 1
ATOM 1155 N N . ALA A 1 150 ? -7.706 0.778 4.211 1.00 98.00 150 ALA A N 1
ATOM 1156 C CA . ALA A 1 150 ? -8.115 1.893 5.055 1.00 98.00 150 ALA A CA 1
ATOM 1157 C C . ALA A 1 150 ? -9.628 1.916 5.306 1.00 98.00 150 ALA A C 1
ATOM 1159 O O . ALA A 1 150 ? -10.083 2.055 6.448 1.00 98.00 150 ALA A O 1
ATOM 1160 N N . ARG A 1 151 ? -10.438 1.672 4.265 1.00 98.06 151 ARG A N 1
ATOM 1161 C CA . ARG A 1 151 ? -11.894 1.526 4.415 1.00 98.06 151 ARG A CA 1
ATOM 1162 C C . ARG A 1 151 ? -12.261 0.369 5.344 1.00 98.06 151 ARG A C 1
ATOM 1164 O O . ARG A 1 151 ? -13.155 0.523 6.176 1.00 98.06 151 ARG A O 1
ATOM 1171 N N . ARG A 1 152 ? -11.604 -0.788 5.203 1.00 97.75 152 ARG A N 1
ATOM 1172 C CA . ARG A 1 152 ? -11.844 -1.958 6.065 1.00 97.75 152 ARG A CA 1
ATOM 1173 C C . ARG A 1 152 ? -11.492 -1.661 7.517 1.00 97.75 152 ARG A C 1
ATOM 1175 O O . ARG A 1 152 ? -12.301 -1.950 8.393 1.00 97.75 152 ARG A O 1
ATOM 1182 N N . HIS A 1 153 ? -10.348 -1.030 7.757 1.00 97.25 153 HIS A N 1
ATOM 1183 C CA . HIS A 1 153 ? -9.906 -0.649 9.092 1.00 97.25 153 HIS A CA 1
ATOM 1184 C C . HIS A 1 153 ? -10.892 0.315 9.769 1.00 97.25 153 HIS A C 1
ATOM 1186 O O . HIS A 1 153 ? -11.329 0.079 10.897 1.00 97.25 153 HIS A O 1
ATOM 1192 N N . ARG A 1 154 ? -11.332 1.362 9.056 1.00 96.44 154 ARG A N 1
ATOM 1193 C CA . ARG A 1 154 ? -12.342 2.305 9.562 1.00 96.44 154 ARG A CA 1
ATOM 1194 C C . ARG A 1 154 ? -13.672 1.617 9.882 1.00 96.44 154 ARG A C 1
ATOM 1196 O O . ARG A 1 154 ? -14.253 1.884 10.932 1.00 96.44 154 ARG A O 1
ATOM 1203 N N . ALA A 1 155 ? -14.131 0.707 9.020 1.00 96.62 155 ALA A N 1
ATOM 1204 C CA . ALA A 1 155 ? -15.350 -0.064 9.261 1.00 96.62 155 ALA A CA 1
ATOM 1205 C C . ALA A 1 155 ? -15.230 -0.960 10.507 1.00 96.62 155 ALA A C 1
ATOM 1207 O O . ALA A 1 155 ? -16.125 -0.950 11.350 1.00 96.62 155 ALA A O 1
ATOM 1208 N N . ALA A 1 156 ? -14.110 -1.673 10.666 1.00 94.88 156 ALA A N 1
ATOM 1209 C CA . ALA A 1 156 ? -13.856 -2.505 11.840 1.00 94.88 156 ALA A CA 1
ATOM 1210 C C . ALA A 1 156 ? -13.876 -1.676 13.138 1.00 94.88 156 ALA A C 1
ATOM 1212 O O . ALA A 1 156 ? -14.556 -2.041 14.100 1.00 94.88 156 ALA A O 1
ATOM 1213 N N . ARG A 1 157 ? -13.231 -0.502 13.146 1.00 94.88 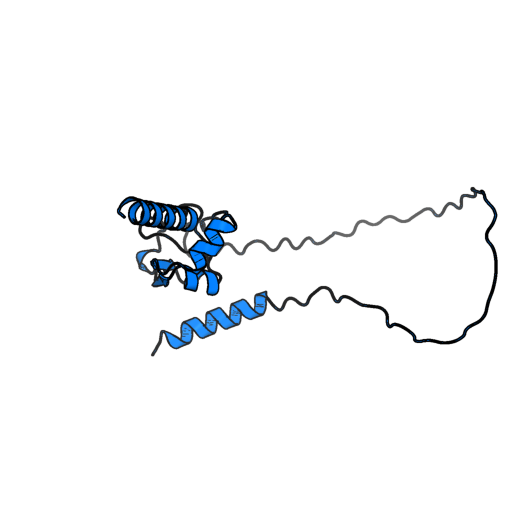157 ARG A N 1
ATOM 1214 C CA . ARG A 1 157 ? -13.254 0.413 14.300 1.00 94.88 157 ARG A CA 1
ATOM 1215 C C . ARG A 1 157 ? -14.658 0.917 14.634 1.00 94.88 157 ARG A C 1
ATOM 1217 O O . ARG A 1 157 ? -15.022 0.935 15.805 1.00 94.88 157 ARG A O 1
ATOM 1224 N N . ALA A 1 158 ? -15.463 1.279 13.634 1.00 93.94 158 ALA A N 1
ATOM 1225 C CA . ALA A 1 158 ? -16.840 1.723 13.860 1.00 93.94 158 ALA A CA 1
ATOM 1226 C C . ALA A 1 158 ? -17.700 0.629 14.520 1.00 93.94 158 ALA A C 1
ATOM 1228 O O . ALA A 1 158 ? -18.464 0.917 15.441 1.00 93.94 158 ALA A O 1
ATOM 1229 N N . THR A 1 159 ? -17.537 -0.630 14.095 1.00 95.00 159 THR A N 1
ATOM 1230 C CA . THR A 1 159 ? -18.259 -1.761 14.705 1.00 95.00 159 THR A CA 1
ATOM 1231 C C . THR A 1 159 ? -17.843 -2.023 16.152 1.00 95.00 159 THR A C 1
ATOM 1233 O O . THR A 1 159 ? -18.700 -2.336 16.977 1.00 95.00 159 THR A O 1
ATOM 1236 N N . ALA A 1 160 ? -16.561 -1.840 16.485 1.00 90.94 160 ALA A N 1
ATOM 1237 C CA . ALA A 1 160 ? -16.061 -2.003 17.848 1.00 90.94 160 ALA A CA 1
ATOM 1238 C C . ALA A 1 160 ? -16.628 -0.934 18.799 1.00 90.94 160 ALA A C 1
ATOM 1240 O O . ALA A 1 160 ? -17.091 -1.266 19.887 1.00 90.94 160 ALA A O 1
ATOM 1241 N N . THR A 1 161 ? -16.667 0.331 18.367 1.00 87.31 161 THR A N 1
ATOM 1242 C CA . THR A 1 161 ? -17.207 1.436 19.176 1.00 87.31 161 THR A CA 1
ATOM 1243 C C . THR A 1 161 ? -18.720 1.336 19.382 1.00 87.31 161 THR A C 1
ATOM 1245 O O . THR A 1 161 ? -19.211 1.689 20.446 1.00 87.31 161 THR A O 1
ATOM 1248 N N . GLY A 1 162 ? -19.472 0.851 18.387 1.00 76.75 162 GLY A N 1
ATOM 1249 C CA . GLY A 1 162 ? -20.930 0.693 18.486 1.00 76.75 162 GLY A CA 1
ATOM 1250 C C . GLY A 1 162 ? -21.401 -0.544 19.260 1.00 76.75 162 GLY A C 1
ATOM 1251 O O . GLY A 1 162 ? -22.599 -0.689 19.477 1.00 76.75 162 GLY A O 1
ATOM 1252 N N . SER A 1 163 ? -20.482 -1.437 19.644 1.00 65.12 163 SER A N 1
ATOM 1253 C CA . SER A 1 163 ? -20.780 -2.657 20.414 1.00 65.12 163 SER A CA 1
ATOM 1254 C C . SER A 1 163 ? -20.493 -2.510 21.918 1.00 65.12 163 SER A C 1
ATOM 1256 O O . SER A 1 163 ? -20.485 -3.516 22.626 1.00 65.12 163 SER A O 1
ATOM 1258 N N . SER A 1 164 ? -20.216 -1.286 22.390 1.00 52.12 164 SER A N 1
ATOM 1259 C CA . SER A 1 164 ? -19.998 -0.950 23.809 1.00 52.12 164 SER A CA 1
ATOM 1260 C C . SER A 1 164 ? -21.206 -0.263 24.433 1.00 52.12 164 SER A C 1
ATOM 1262 O O . SER A 1 164 ? -21.872 0.516 23.717 1.00 52.12 164 SER A O 1
#

Radius of gyration: 28.89 Å; Cα contacts (8 Å, |Δi|>4): 125; chains: 1; bounding box: 54×82×59 Å

Foldseek 3Di:
DPVVVQVVVLVVVVVVVVPPDDPPPPDDDDDDDDDDDDDDDDDDDDDDDDDDDDDDDDDDDDDPPPPPVDPPQPVPDPDHAADFDDDDPVLVVVLLVFQDWWWDAPPHLETHHPPDPDPCSVRTDIGRSNVSVVSNRGYGNRRNVSVVVSVVVVVVVVVVVVVD

Solvent-accessible surface area (backbone atoms only — not comparable to full-atom values): 10957 Å² total; per-residue (Å²): 142,61,73,80,58,54,64,56,53,55,55,55,60,54,52,65,70,66,67,61,79,68,82,78,80,80,72,79,84,85,84,80,85,89,84,90,77,91,82,85,83,89,87,88,85,87,87,84,85,87,83,90,78,91,82,80,86,84,88,81,92,77,75,82,78,74,76,73,77,68,77,80,69,74,79,86,54,101,66,81,80,74,58,70,41,90,71,54,74,69,48,47,62,51,40,56,72,37,72,58,72,28,34,35,35,86,100,47,64,46,30,36,42,91,85,43,88,60,87,59,59,89,68,37,46,79,37,36,41,18,58,39,48,76,69,68,38,39,39,21,44,84,59,34,41,57,70,50,49,42,52,49,52,54,52,53,52,52,55,57,64,72,72,110